Protein AF-A0A3B0MUT3-F1 (afdb_monomer_lite)

pLDDT: mean 71.43, std 19.47, range [23.27, 96.94]

Organism: NCBI:txid254356

Sequence (159 aa):
MRPVATTISLLIGLGGTPVLADARTDMAQAVSICLENVLSKEQALDDLRAAGFELRYTDEGSYNFEKGSVSGFVTPIELTQWCWVETTDLSLTEAQDIGPAQLRAVYPNSFAGPVNRDLLANGCPGLEFMVGSRIMIMEFRNVGFHFGCNADGSAGILQ

Foldseek 3Di:
DDDDDDDDDDPPPPPPPPPLDDLLVLLLQLLLLCLQCVVPLVVSVVSLVVVVWDWDDDPQQKIWTDDRQKIKIAHPDDDLAGIEIEGQPDDLVSQVVSNVVSCCVNPVPKDKDWDQLVPDPQSAIWIWIDDDHHTYIYGYYHVQRPRHDDDPPDNDDDD

Secondary structure (DSSP, 8-state):
----------------------HHHHHHHHHHHHHHTTT-HHHHHHHHHHTT-EEEE-TTS-EEEEETTEEEEE--SS-S--EEEEESSS-HHHHHHHHHHHHHHH-TT--EEEEPGGGSTT---EEEEEETTEEEEEEEEETT-TT----TT------

Structure (mmCIF, N/CA/C/O backbone):
data_AF-A0A3B0MUT3-F1
#
_entry.id   AF-A0A3B0MUT3-F1
#
loop_
_atom_site.group_PDB
_atom_site.id
_atom_site.type_symbol
_atom_site.label_atom_id
_atom_site.label_alt_id
_atom_site.label_comp_id
_atom_site.label_asym_id
_atom_site.label_entity_id
_atom_site.label_seq_id
_atom_site.pdbx_PDB_ins_code
_atom_site.Cartn_x
_atom_site.Cartn_y
_atom_site.Cartn_z
_atom_site.occupancy
_atom_site.B_iso_or_equiv
_atom_site.auth_seq_id
_atom_site.auth_comp_id
_atom_site.auth_asym_id
_atom_site.auth_atom_id
_atom_site.pdbx_PDB_model_num
ATOM 1 N N . MET A 1 1 ? -4.617 -61.857 30.856 1.00 46.56 1 MET A N 1
ATOM 2 C CA . MET A 1 1 ? -3.465 -61.258 30.151 1.00 46.56 1 MET A CA 1
ATOM 3 C C . MET A 1 1 ? -3.982 -60.690 28.836 1.00 46.56 1 MET A C 1
ATOM 5 O O . MET A 1 1 ? -4.463 -61.463 28.022 1.00 46.56 1 MET A O 1
ATOM 9 N N . ARG A 1 2 ? -4.034 -59.360 28.689 1.00 35.69 2 ARG A N 1
ATOM 10 C CA . ARG A 1 2 ? -4.506 -58.667 27.474 1.00 35.69 2 ARG A CA 1
ATOM 11 C C . ARG A 1 2 ? -3.297 -58.034 26.769 1.00 35.69 2 ARG A C 1
ATOM 13 O O . ARG A 1 2 ? -2.440 -57.516 27.483 1.00 35.69 2 ARG A O 1
ATOM 20 N N . PRO A 1 3 ? -3.206 -58.071 25.430 1.00 47.88 3 PRO A N 1
ATOM 21 C CA . PRO A 1 3 ? -2.095 -57.459 24.715 1.00 47.88 3 PRO A CA 1
ATOM 22 C C . PRO A 1 3 ? -2.229 -55.931 24.732 1.00 47.88 3 PRO A C 1
ATOM 24 O O . PRO A 1 3 ? -3.305 -55.388 24.478 1.00 47.88 3 PRO A O 1
ATOM 27 N N . VAL A 1 4 ? -1.129 -55.250 25.047 1.00 46.31 4 VAL A N 1
ATOM 28 C CA . VAL A 1 4 ? -0.975 -53.800 24.895 1.00 46.31 4 VAL A CA 1
ATOM 29 C C . VAL A 1 4 ? -0.470 -53.559 23.476 1.00 46.31 4 VAL A C 1
ATOM 31 O O . VAL A 1 4 ? 0.606 -54.029 23.118 1.00 46.31 4 VAL A O 1
ATOM 34 N N . ALA A 1 5 ? -1.264 -52.873 22.655 1.00 44.53 5 ALA A N 1
ATOM 35 C CA . ALA A 1 5 ? -0.835 -52.424 21.339 1.00 44.53 5 ALA A CA 1
ATOM 36 C C . ALA A 1 5 ? 0.058 -51.186 21.508 1.00 44.53 5 ALA A C 1
ATOM 38 O O . ALA A 1 5 ? -0.399 -50.132 21.948 1.00 44.53 5 ALA A O 1
ATOM 39 N N . THR A 1 6 ? 1.343 -51.329 21.194 1.00 53.06 6 THR A N 1
ATOM 40 C CA . THR A 1 6 ? 2.298 -50.221 21.127 1.00 53.06 6 THR A CA 1
ATOM 41 C C . THR A 1 6 ? 2.084 -49.474 19.814 1.00 53.06 6 THR A C 1
ATOM 43 O O . THR A 1 6 ? 2.505 -49.930 18.754 1.00 53.06 6 THR A O 1
ATOM 46 N N . THR A 1 7 ? 1.410 -48.329 19.875 1.00 56.19 7 THR A N 1
ATOM 47 C CA . THR A 1 7 ? 1.309 -47.402 18.743 1.00 56.19 7 THR A CA 1
ATOM 48 C C . THR A 1 7 ? 2.659 -46.717 18.544 1.00 56.19 7 THR A C 1
ATOM 50 O O . THR A 1 7 ? 3.086 -45.916 19.373 1.00 56.19 7 THR A O 1
ATOM 53 N N . ILE A 1 8 ? 3.344 -47.046 17.450 1.00 51.19 8 ILE A N 1
ATOM 54 C CA . ILE A 1 8 ? 4.533 -46.329 16.980 1.00 51.19 8 ILE A CA 1
ATOM 55 C C . ILE A 1 8 ? 4.042 -45.096 16.217 1.00 51.19 8 ILE A C 1
ATOM 57 O O . ILE A 1 8 ? 3.511 -45.216 15.114 1.00 51.19 8 ILE A O 1
ATOM 61 N N . SER A 1 9 ? 4.201 -43.912 16.807 1.00 47.06 9 SER A N 1
ATOM 62 C CA . SER A 1 9 ? 3.996 -42.647 16.099 1.00 47.06 9 SER A CA 1
ATOM 63 C C . SER A 1 9 ? 5.158 -42.419 15.136 1.00 47.06 9 SER A C 1
ATOM 65 O O . SER A 1 9 ? 6.273 -42.102 15.548 1.00 47.06 9 SER A O 1
ATOM 67 N N . LEU A 1 10 ? 4.894 -42.603 13.844 1.00 47.94 10 LEU A N 1
ATOM 68 C CA . LEU A 1 10 ? 5.806 -42.250 12.765 1.00 47.94 10 LEU A CA 1
ATOM 69 C C . LEU A 1 10 ? 5.808 -40.718 12.612 1.00 47.94 10 LEU A C 1
ATOM 71 O O . LEU A 1 10 ? 4.868 -40.138 12.073 1.00 47.94 10 LEU A O 1
ATOM 75 N N . LEU A 1 11 ? 6.853 -40.059 13.114 1.00 46.19 11 LEU A N 1
ATOM 76 C CA . LEU A 1 11 ? 7.164 -38.662 12.802 1.00 46.19 11 LEU A CA 1
ATOM 77 C C . LEU A 1 11 ? 7.593 -38.582 11.331 1.00 46.19 11 LEU A C 1
ATOM 79 O O . LEU A 1 11 ? 8.762 -38.763 10.999 1.00 46.19 11 LEU A O 1
ATOM 83 N N . ILE A 1 12 ? 6.633 -38.337 10.440 1.00 51.41 12 ILE A N 1
ATOM 84 C CA . ILE A 1 12 ? 6.928 -37.904 9.076 1.00 51.41 12 ILE A CA 1
ATOM 85 C C . ILE A 1 12 ? 7.375 -36.446 9.179 1.00 51.41 12 ILE A C 1
ATOM 87 O O . ILE A 1 12 ? 6.564 -35.541 9.364 1.00 51.41 12 ILE A O 1
ATOM 91 N N . GLY A 1 13 ? 8.688 -36.235 9.088 1.00 45.25 13 GLY A N 1
ATOM 92 C CA . GLY A 1 13 ? 9.270 -34.929 8.822 1.00 45.25 13 GLY A CA 1
ATOM 93 C C . GLY A 1 13 ? 8.831 -34.464 7.440 1.00 45.25 13 GLY A C 1
ATOM 94 O O . GLY A 1 13 ? 9.456 -34.799 6.437 1.00 45.25 13 GLY A O 1
ATOM 95 N N . LEU A 1 14 ? 7.742 -33.700 7.384 1.00 46.34 14 LEU A N 1
ATOM 96 C CA . LEU A 1 14 ? 7.471 -32.841 6.245 1.00 46.34 14 LEU A CA 1
ATOM 97 C C . LEU A 1 14 ? 8.480 -31.701 6.332 1.00 46.34 14 LEU A C 1
ATOM 99 O O . LEU A 1 14 ? 8.302 -30.751 7.094 1.00 46.34 14 LEU A O 1
ATOM 103 N N . GLY A 1 15 ? 9.569 -31.838 5.578 1.00 39.84 15 GLY A N 1
ATOM 104 C CA . GLY A 1 15 ? 10.372 -30.702 5.162 1.00 39.84 15 GLY A CA 1
ATOM 105 C C . GLY A 1 15 ? 9.450 -29.755 4.412 1.00 39.84 15 GLY A C 1
ATOM 106 O O . GLY A 1 15 ? 9.232 -29.918 3.215 1.00 39.84 15 GLY A O 1
ATOM 107 N N . GLY A 1 16 ? 8.847 -28.820 5.144 1.00 34.91 16 GLY A N 1
ATOM 108 C CA . GLY A 1 16 ? 8.171 -27.690 4.550 1.00 34.91 16 GLY A CA 1
ATOM 109 C C . GLY A 1 16 ? 9.229 -26.942 3.768 1.00 34.91 16 GLY A C 1
ATOM 110 O O . GLY A 1 16 ? 10.092 -26.293 4.357 1.00 34.91 16 GLY A O 1
ATOM 111 N N . THR A 1 17 ? 9.189 -27.051 2.441 1.00 43.34 17 THR A N 1
ATOM 112 C CA . THR A 1 17 ? 9.660 -25.949 1.609 1.00 43.34 17 THR A CA 1
ATOM 113 C C . THR A 1 17 ? 9.063 -24.695 2.233 1.00 43.34 17 THR A C 1
ATOM 115 O O . THR A 1 17 ? 7.838 -24.687 2.417 1.00 43.34 17 THR A O 1
ATOM 118 N N . PRO A 1 18 ? 9.872 -23.701 2.649 1.00 46.22 18 PRO A N 1
ATOM 119 C CA . PRO A 1 18 ? 9.309 -22.449 3.118 1.00 46.22 18 PRO A CA 1
ATOM 120 C C . PRO A 1 18 ? 8.311 -22.031 2.050 1.00 46.22 18 PRO A C 1
ATOM 122 O O . PRO A 1 18 ? 8.646 -22.032 0.863 1.00 46.22 18 PRO A O 1
ATOM 125 N N . VAL A 1 19 ? 7.057 -21.835 2.457 1.00 46.75 19 VAL A N 1
ATOM 126 C CA . VAL A 1 19 ? 6.044 -21.273 1.576 1.00 46.75 19 VAL A CA 1
ATOM 127 C C . VAL A 1 19 ? 6.628 -19.924 1.193 1.00 46.75 19 VAL A C 1
ATOM 129 O O . VAL A 1 19 ? 6.630 -19.009 2.011 1.00 46.75 19 VAL A O 1
ATOM 132 N N . LEU A 1 20 ? 7.249 -19.845 0.013 1.00 50.31 20 LEU A N 1
ATOM 133 C CA . LEU A 1 20 ? 7.547 -18.578 -0.628 1.00 50.31 20 LEU A CA 1
ATOM 134 C C . LEU A 1 20 ? 6.181 -17.926 -0.733 1.00 50.31 20 LEU A C 1
ATOM 136 O O . LEU A 1 20 ? 5.327 -18.397 -1.486 1.00 50.31 20 LEU A O 1
ATOM 140 N N . ALA A 1 21 ? 5.933 -16.980 0.168 1.00 59.62 21 ALA A N 1
ATOM 141 C CA . ALA A 1 21 ? 4.685 -16.262 0.200 1.00 59.62 21 ALA A CA 1
ATOM 142 C C . ALA A 1 21 ? 4.510 -15.634 -1.183 1.00 59.62 21 ALA A C 1
ATOM 144 O O . ALA A 1 21 ? 5.444 -15.066 -1.750 1.00 59.62 21 ALA A O 1
ATOM 145 N N . ASP A 1 22 ? 3.345 -15.864 -1.773 1.00 87.00 22 ASP A N 1
ATOM 146 C CA . ASP A 1 22 ? 3.026 -15.338 -3.087 1.00 87.00 22 ASP A CA 1
ATOM 147 C C . ASP A 1 22 ? 2.977 -13.809 -2.976 1.00 87.00 22 ASP A C 1
ATOM 149 O O . ASP A 1 22 ? 2.127 -13.272 -2.264 1.00 87.00 22 ASP A O 1
ATOM 153 N N . ALA A 1 23 ? 3.893 -13.113 -3.657 1.00 87.12 23 ALA A N 1
ATOM 154 C CA . ALA A 1 23 ? 4.008 -11.655 -3.622 1.00 87.12 23 ALA A CA 1
ATOM 155 C C . ALA A 1 23 ? 2.671 -10.965 -3.932 1.00 87.12 23 ALA A C 1
ATOM 157 O O . ALA A 1 23 ? 2.352 -9.925 -3.357 1.00 87.12 23 ALA A O 1
ATOM 158 N N . ARG A 1 24 ? 1.838 -11.581 -4.783 1.00 89.06 24 ARG A N 1
ATOM 159 C CA . ARG A 1 24 ? 0.479 -11.110 -5.066 1.00 89.06 24 ARG A CA 1
ATOM 160 C C . ARG A 1 24 ? -0.419 -11.171 -3.833 1.00 89.06 24 ARG A C 1
ATOM 162 O O . ARG A 1 24 ? -1.154 -10.221 -3.571 1.00 89.06 24 ARG A O 1
ATOM 169 N N . THR A 1 25 ? -0.364 -12.268 -3.086 1.00 93.06 25 THR A N 1
ATOM 170 C CA . THR A 1 25 ? -1.119 -12.460 -1.842 1.00 93.06 25 THR A CA 1
ATOM 171 C C . THR A 1 25 ? -0.656 -11.492 -0.754 1.00 93.06 25 THR A C 1
ATOM 173 O O . THR A 1 25 ? -1.494 -10.831 -0.140 1.00 93.06 25 THR A O 1
ATOM 176 N N . ASP A 1 26 ? 0.653 -11.345 -0.551 1.00 93.69 26 ASP A N 1
ATOM 177 C CA . ASP A 1 26 ? 1.195 -10.429 0.462 1.00 93.69 26 ASP A CA 1
ATOM 178 C C . ASP A 1 26 ? 0.897 -8.964 0.121 1.00 93.69 26 ASP A C 1
ATOM 180 O O . ASP A 1 26 ? 0.461 -8.199 0.983 1.00 93.69 26 ASP A O 1
ATOM 184 N N . MET A 1 27 ? 1.033 -8.574 -1.148 1.00 90.19 27 MET A N 1
ATOM 185 C CA . MET A 1 27 ? 0.690 -7.226 -1.596 1.00 90.19 27 MET A CA 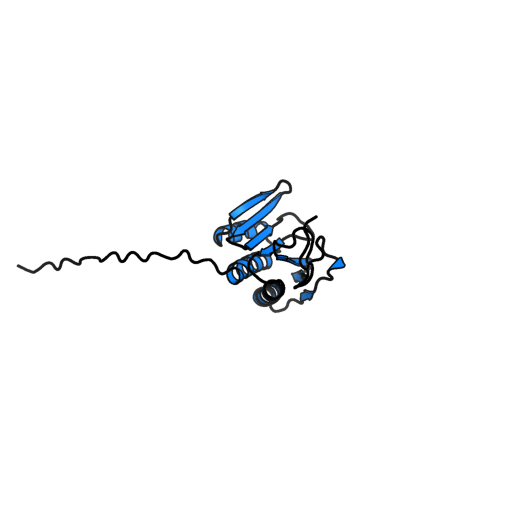1
ATOM 186 C C . MET A 1 27 ? -0.808 -6.949 -1.440 1.00 90.19 27 MET A C 1
ATOM 188 O O . MET A 1 27 ? -1.186 -5.888 -0.948 1.00 90.19 27 MET A O 1
ATOM 192 N N . ALA A 1 28 ? -1.671 -7.908 -1.791 1.00 91.25 28 ALA A N 1
ATOM 193 C CA . ALA A 1 28 ? -3.109 -7.799 -1.556 1.00 91.25 28 ALA A CA 1
ATOM 194 C C . ALA A 1 28 ? -3.443 -7.634 -0.067 1.00 91.25 28 ALA A C 1
ATOM 196 O O . ALA A 1 28 ? -4.291 -6.810 0.277 1.00 91.25 28 ALA A O 1
ATOM 197 N N . GLN A 1 29 ? -2.753 -8.365 0.810 1.00 95.00 29 GLN A N 1
ATOM 198 C CA . GLN A 1 29 ? -2.937 -8.266 2.253 1.00 95.00 29 GLN A CA 1
ATOM 199 C C . GLN A 1 29 ? -2.505 -6.895 2.794 1.00 95.00 29 GLN A C 1
ATOM 201 O O . GLN A 1 29 ? -3.274 -6.269 3.521 1.00 95.00 29 GLN A O 1
ATOM 206 N N . ALA A 1 30 ? -1.329 -6.392 2.401 1.00 93.12 30 ALA A N 1
ATOM 207 C CA . ALA A 1 30 ? -0.859 -5.059 2.789 1.00 93.12 30 ALA A CA 1
ATOM 208 C C . ALA A 1 30 ? -1.825 -3.955 2.327 1.00 93.12 30 ALA 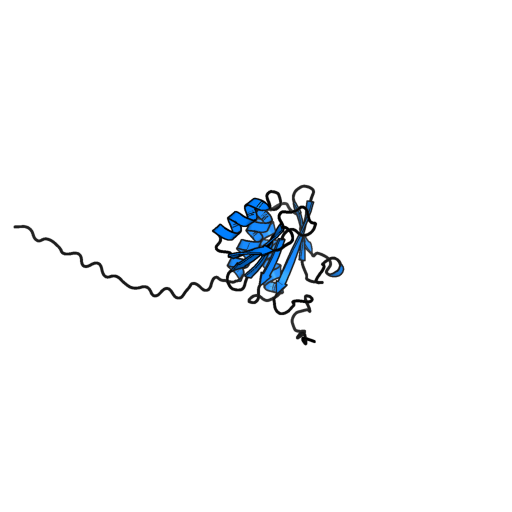A C 1
ATOM 210 O O . ALA A 1 30 ? -2.188 -3.070 3.102 1.00 93.12 30 ALA A O 1
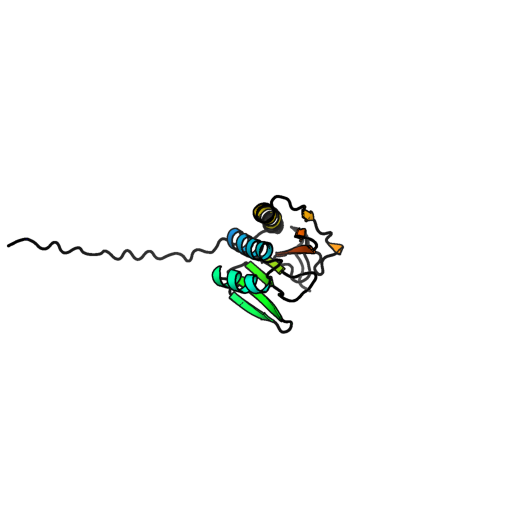ATOM 211 N N . VAL A 1 31 ? -2.300 -4.043 1.079 1.00 91.12 31 VAL A N 1
ATOM 212 C CA . VAL A 1 31 ? -3.298 -3.118 0.527 1.00 91.12 31 VAL A CA 1
ATOM 213 C C . VAL A 1 31 ? -4.598 -3.158 1.336 1.00 91.12 31 VAL A C 1
ATOM 215 O O . VAL A 1 31 ? -5.117 -2.093 1.670 1.00 91.12 31 VAL A O 1
ATOM 218 N N . SER A 1 32 ? -5.116 -4.346 1.675 1.00 92.81 32 SER A N 1
ATOM 219 C CA . SER A 1 32 ? -6.351 -4.484 2.466 1.00 92.81 32 SER A CA 1
ATOM 220 C C . SER A 1 32 ? -6.204 -3.854 3.847 1.00 92.81 32 SER A C 1
ATOM 222 O O . SER A 1 32 ? -7.037 -3.038 4.233 1.00 92.81 32 SER A O 1
ATOM 224 N N . ILE A 1 33 ? -5.098 -4.141 4.544 1.00 94.31 33 ILE A N 1
ATOM 225 C CA . ILE A 1 33 ? -4.813 -3.572 5.869 1.00 94.31 33 ILE A CA 1
ATOM 226 C C . ILE A 1 33 ? -4.775 -2.050 5.803 1.00 94.31 33 ILE A C 1
ATOM 228 O O . ILE A 1 33 ? -5.359 -1.388 6.663 1.00 94.31 33 ILE A O 1
ATOM 232 N N . CYS A 1 34 ? -4.140 -1.484 4.770 1.00 90.12 34 CYS A N 1
ATOM 233 C CA . CYS A 1 34 ? -4.184 -0.046 4.574 1.00 90.12 34 CYS A CA 1
ATOM 234 C C . CYS A 1 34 ? -5.639 0.419 4.377 1.00 90.12 34 CYS A C 1
ATOM 236 O O . CYS A 1 34 ? -6.150 1.233 5.140 1.00 90.12 34 CYS A O 1
ATOM 238 N N . LEU A 1 35 ? -6.372 -0.126 3.412 1.00 88.06 35 LEU A N 1
ATOM 239 C CA . LEU A 1 35 ? -7.749 0.299 3.142 1.00 88.06 35 LEU A CA 1
ATOM 240 C C . LEU A 1 35 ? -8.673 0.234 4.369 1.00 88.06 35 LEU A C 1
ATOM 242 O O . LEU A 1 35 ? -9.433 1.175 4.603 1.00 88.06 35 LEU A O 1
ATOM 246 N N . GLU A 1 36 ? -8.592 -0.830 5.159 1.00 91.81 36 GLU A N 1
ATOM 247 C CA . GLU A 1 36 ? -9.418 -1.055 6.351 1.00 91.81 36 GLU A CA 1
ATOM 248 C C . GLU A 1 36 ? -9.108 -0.066 7.484 1.00 91.81 36 GLU A C 1
ATOM 250 O O . GLU A 1 36 ? -10.002 0.293 8.250 1.00 91.81 36 GLU A O 1
ATOM 255 N N . ASN A 1 37 ? -7.875 0.444 7.548 1.00 90.31 37 ASN A N 1
ATOM 256 C CA . ASN A 1 37 ? -7.386 1.267 8.655 1.00 90.31 37 ASN A CA 1
ATOM 257 C C . ASN A 1 37 ? -7.183 2.751 8.311 1.00 90.31 37 ASN A C 1
ATOM 259 O O . ASN A 1 37 ? -6.537 3.482 9.062 1.00 90.31 37 ASN A O 1
ATOM 263 N N . VAL A 1 38 ? -7.777 3.248 7.220 1.00 83.19 38 VAL A N 1
ATOM 264 C CA . VAL A 1 38 ? -7.693 4.671 6.815 1.00 83.19 38 VAL A CA 1
ATOM 265 C C . VAL A 1 38 ? -8.087 5.645 7.943 1.00 83.19 38 VAL A C 1
ATOM 267 O O . VAL A 1 38 ? -7.551 6.752 8.021 1.00 83.19 38 VAL A O 1
ATOM 270 N N . LEU A 1 39 ? -9.025 5.251 8.812 1.00 82.81 39 LEU A N 1
ATOM 271 C CA . LEU A 1 39 ? -9.517 6.063 9.936 1.00 82.81 39 LEU A CA 1
ATOM 272 C C . LEU A 1 39 ? -8.873 5.706 11.288 1.00 82.81 39 LEU A C 1
ATOM 274 O O . LEU A 1 39 ? -9.151 6.370 12.284 1.00 82.81 39 LEU A O 1
ATOM 278 N N . SER A 1 40 ? -8.031 4.675 11.322 1.00 86.88 40 SER A N 1
ATOM 279 C CA . SER A 1 40 ? -7.399 4.108 12.517 1.00 86.88 40 SER A CA 1
ATOM 280 C C . SER A 1 40 ? -5.961 3.708 12.192 1.00 86.88 40 SER A C 1
ATOM 282 O O . SER A 1 40 ? -5.584 2.542 12.269 1.00 86.88 40 SER A O 1
ATOM 284 N N . LYS A 1 41 ? -5.149 4.679 11.769 1.00 82.88 41 LYS A N 1
ATOM 285 C CA . LYS A 1 41 ? -3.840 4.418 11.153 1.00 82.88 41 LYS A CA 1
ATOM 286 C C . LYS A 1 41 ? -2.867 3.694 12.089 1.00 82.88 41 LYS A C 1
ATOM 288 O O . LYS A 1 41 ? -2.026 2.936 11.620 1.00 82.88 41 LYS A O 1
ATOM 293 N N . GLU A 1 42 ? -2.992 3.880 13.400 1.00 89.12 42 GLU A N 1
ATOM 294 C CA . GLU A 1 42 ? -2.215 3.147 14.402 1.00 89.12 42 GLU A CA 1
ATOM 295 C C . GLU A 1 42 ? -2.534 1.644 14.394 1.00 89.12 42 GLU A C 1
ATOM 297 O O . GLU A 1 42 ? -1.620 0.831 14.512 1.00 89.12 42 GLU A O 1
ATOM 302 N N . GLN A 1 43 ? -3.802 1.269 14.178 1.00 93.88 43 GLN A N 1
ATOM 303 C CA . GLN A 1 43 ? -4.238 -0.130 14.099 1.00 93.88 43 GLN A CA 1
ATOM 304 C C . GLN A 1 43 ? -3.631 -0.848 12.884 1.00 93.88 43 GLN A C 1
ATOM 306 O O . GLN A 1 43 ? -3.327 -2.037 12.962 1.00 93.88 43 GLN A O 1
ATOM 311 N N . ALA A 1 44 ? -3.333 -0.116 11.802 1.00 92.75 44 ALA A N 1
ATOM 312 C CA . ALA A 1 44 ? -2.648 -0.680 10.639 1.00 92.75 44 ALA A CA 1
ATOM 313 C C . ALA A 1 44 ? -1.284 -1.296 11.004 1.00 92.75 44 ALA A C 1
ATOM 315 O O . ALA A 1 44 ? -0.886 -2.298 10.413 1.00 92.75 44 ALA A O 1
ATOM 316 N N . LEU A 1 45 ? -0.563 -0.728 11.981 1.00 94.00 45 LEU A N 1
ATOM 317 C CA . LEU A 1 45 ? 0.736 -1.253 12.416 1.00 94.00 45 LEU A CA 1
ATOM 318 C C . LEU A 1 45 ? 0.589 -2.610 13.114 1.00 94.00 45 LEU A C 1
ATOM 320 O O . LEU A 1 45 ? 1.401 -3.512 12.906 1.00 94.00 45 LEU A O 1
ATOM 324 N N . ASP A 1 46 ? -0.446 -2.773 13.933 1.00 95.50 46 ASP A N 1
ATOM 325 C CA . ASP A 1 46 ? -0.704 -4.036 14.623 1.00 95.50 46 ASP A CA 1
ATOM 326 C C . ASP A 1 46 ? -1.160 -5.119 13.641 1.00 95.50 46 ASP A C 1
ATOM 328 O O . ASP A 1 46 ? -0.662 -6.247 13.696 1.00 95.50 46 ASP A O 1
ATOM 332 N N . ASP A 1 47 ? -2.011 -4.757 12.682 1.00 96.94 47 ASP A N 1
ATOM 333 C CA . ASP A 1 47 ? -2.513 -5.670 11.655 1.00 96.94 47 ASP A CA 1
ATOM 334 C C . ASP A 1 47 ? -1.400 -6.113 10.689 1.00 96.94 47 ASP A C 1
ATOM 336 O O . ASP A 1 47 ? -1.295 -7.299 10.367 1.00 96.94 47 ASP A O 1
ATOM 340 N N . LEU A 1 48 ? -0.503 -5.200 10.284 1.00 96.19 48 LEU A N 1
ATOM 341 C CA . LEU A 1 48 ? 0.688 -5.532 9.486 1.00 96.19 48 LEU A CA 1
ATOM 342 C C . LEU A 1 48 ? 1.594 -6.517 10.231 1.00 96.19 48 LEU A C 1
ATOM 344 O O . LEU A 1 48 ? 2.015 -7.531 9.669 1.00 96.19 48 LEU A O 1
ATOM 348 N N . ARG A 1 49 ? 1.855 -6.267 11.519 1.00 96.31 49 ARG A N 1
ATOM 349 C CA . ARG A 1 49 ? 2.672 -7.167 12.341 1.00 96.31 49 ARG A CA 1
ATOM 350 C C . ARG A 1 49 ? 2.011 -8.543 12.486 1.00 96.31 49 ARG A C 1
ATOM 352 O O . ARG A 1 49 ? 2.694 -9.560 12.380 1.00 96.31 49 ARG A O 1
ATOM 359 N N . ALA A 1 50 ? 0.692 -8.593 12.679 1.00 96.88 50 ALA A N 1
ATOM 360 C CA . ALA A 1 50 ? -0.074 -9.839 12.752 1.00 96.88 50 ALA A CA 1
ATOM 361 C C . ALA A 1 50 ? -0.078 -10.617 11.421 1.00 96.88 50 ALA A C 1
ATOM 363 O O . ALA A 1 50 ? -0.070 -11.848 11.425 1.00 96.88 50 ALA A O 1
ATOM 364 N N . ALA A 1 51 ? -0.028 -9.911 10.289 1.00 95.94 51 ALA A N 1
ATOM 365 C CA . ALA A 1 51 ? 0.106 -10.479 8.947 1.00 95.94 51 ALA A CA 1
ATOM 366 C C . ALA A 1 51 ? 1.534 -10.957 8.604 1.00 95.94 51 ALA A C 1
ATOM 368 O O . ALA A 1 51 ? 1.757 -11.520 7.526 1.00 95.94 51 ALA A O 1
ATOM 369 N N . GLY A 1 52 ? 2.492 -10.774 9.517 1.00 96.50 52 GLY A N 1
ATOM 370 C CA . GLY A 1 52 ? 3.874 -11.221 9.367 1.00 96.50 52 GLY A CA 1
ATOM 371 C C . GLY A 1 52 ? 4.787 -10.228 8.651 1.00 96.50 52 GLY A C 1
ATOM 372 O O . GLY A 1 52 ? 5.847 -10.639 8.188 1.00 96.50 52 GLY A O 1
ATOM 373 N N . PHE A 1 53 ? 4.393 -8.956 8.546 1.00 96.31 53 PHE A N 1
ATOM 374 C CA . PHE A 1 53 ? 5.289 -7.902 8.081 1.00 96.31 53 PHE A CA 1
ATOM 375 C C . PHE A 1 53 ? 6.231 -7.464 9.203 1.00 96.31 53 PHE A C 1
ATOM 377 O O . PHE A 1 53 ? 5.820 -7.242 10.348 1.00 96.31 53 PHE A O 1
ATOM 384 N N . GLU A 1 54 ? 7.505 -7.304 8.865 1.00 96.88 54 GLU A N 1
ATOM 385 C CA . GLU A 1 54 ? 8.471 -6.636 9.727 1.00 96.88 54 GLU A CA 1
ATOM 386 C C . GLU A 1 54 ? 8.253 -5.126 9.649 1.00 96.88 54 GLU A C 1
ATOM 388 O O . GLU A 1 54 ? 8.009 -4.588 8.575 1.00 96.88 54 GLU A O 1
ATOM 393 N N . LEU A 1 55 ? 8.333 -4.434 10.789 1.00 95.44 55 LEU A N 1
ATOM 394 C CA . LEU A 1 55 ? 8.119 -2.989 10.886 1.00 95.44 55 LEU A CA 1
ATOM 395 C C . LEU A 1 55 ? 9.381 -2.289 11.377 1.00 95.44 55 LEU A C 1
ATOM 397 O O . LEU A 1 55 ? 9.941 -2.661 12.412 1.00 95.44 55 LEU A O 1
ATOM 401 N N . ARG A 1 56 ? 9.780 -1.224 10.681 1.00 94.44 56 ARG A N 1
ATOM 402 C CA . ARG A 1 56 ? 10.950 -0.400 11.003 1.00 94.44 56 ARG A CA 1
ATOM 403 C C . ARG A 1 56 ? 10.533 1.061 11.128 1.00 94.44 56 ARG A C 1
ATOM 405 O O . ARG A 1 56 ? 10.045 1.652 10.171 1.00 94.44 56 ARG A O 1
ATOM 412 N N . TYR A 1 57 ? 10.726 1.631 12.313 1.00 90.38 57 TYR A N 1
ATOM 413 C CA . TYR A 1 57 ? 10.451 3.043 12.577 1.00 90.38 57 TYR A CA 1
ATOM 414 C C . TYR A 1 57 ? 11.392 3.955 11.777 1.00 90.38 57 TYR A C 1
ATOM 416 O O . TYR A 1 57 ? 12.589 3.669 11.684 1.00 90.38 57 TYR A O 1
ATOM 424 N N . THR A 1 58 ? 10.862 5.059 11.258 1.00 85.88 58 THR A N 1
ATOM 425 C CA . THR A 1 58 ? 11.619 6.150 10.631 1.00 85.88 58 THR A CA 1
ATOM 426 C C . THR A 1 58 ? 11.482 7.429 11.464 1.00 85.88 58 THR A C 1
ATOM 428 O O . THR A 1 58 ? 10.572 7.577 12.278 1.00 85.88 58 THR A O 1
ATOM 431 N N . ASP A 1 59 ? 12.396 8.374 11.281 1.00 74.19 59 ASP A N 1
ATOM 432 C CA . ASP A 1 59 ? 12.561 9.596 12.077 1.00 74.19 59 ASP A CA 1
ATOM 433 C C . ASP A 1 59 ? 11.385 10.595 12.034 1.00 74.19 59 ASP A C 1
ATOM 435 O O . ASP A 1 59 ? 11.365 11.546 12.815 1.00 74.19 59 ASP A O 1
ATOM 439 N N . GLU A 1 60 ? 10.350 10.334 11.234 1.00 77.50 60 GLU A N 1
ATOM 440 C CA . GLU A 1 60 ? 9.197 11.226 11.038 1.00 77.50 60 GLU A CA 1
ATOM 441 C C . GLU A 1 60 ? 7.865 10.630 11.517 1.00 77.50 60 GLU A C 1
ATOM 443 O O . GLU A 1 60 ? 6.788 11.012 11.057 1.00 77.50 60 GLU A O 1
ATOM 448 N N . GLY A 1 61 ? 7.912 9.665 12.439 1.00 81.50 61 GLY A N 1
ATOM 449 C CA . GLY A 1 61 ? 6.695 9.028 12.943 1.00 81.50 61 GLY A CA 1
ATOM 450 C C . GLY A 1 61 ? 6.022 8.126 11.910 1.00 81.50 61 GLY A C 1
ATOM 451 O O . GLY A 1 61 ? 4.836 7.840 12.0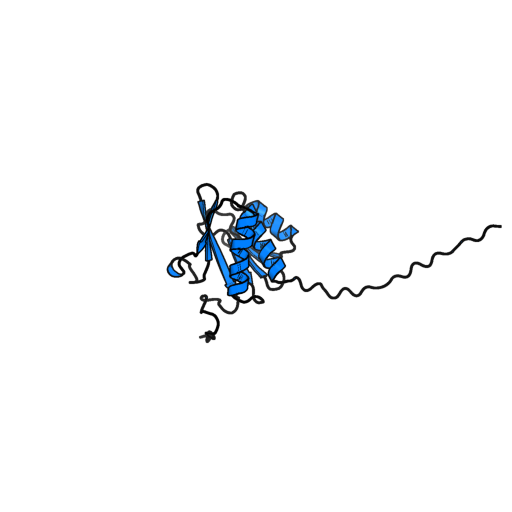48 1.00 81.50 61 GLY A O 1
ATOM 452 N N . SER A 1 62 ? 6.762 7.687 10.888 1.00 86.88 62 SER A N 1
ATOM 453 C CA . SER A 1 62 ? 6.315 6.688 9.922 1.00 86.88 62 SER A CA 1
ATOM 454 C C . SER A 1 62 ? 7.041 5.361 10.129 1.00 86.88 62 SER A C 1
ATOM 456 O O . SER A 1 62 ? 8.011 5.250 10.883 1.00 86.88 62 SER A O 1
ATOM 458 N N . TYR A 1 63 ? 6.508 4.318 9.511 1.00 92.38 63 TYR A N 1
ATOM 459 C CA . TYR A 1 63 ? 7.024 2.965 9.608 1.00 92.38 63 TYR A CA 1
ATOM 460 C C . TYR A 1 63 ? 7.160 2.401 8.209 1.00 92.38 63 TYR A C 1
ATOM 462 O O . TYR A 1 63 ? 6.181 2.360 7.468 1.00 92.38 63 TYR A O 1
ATOM 470 N N . ASN A 1 64 ? 8.353 1.927 7.873 1.00 92.25 64 ASN A N 1
ATOM 471 C CA . ASN A 1 64 ? 8.518 1.047 6.728 1.00 92.25 64 ASN A CA 1
ATOM 472 C C . ASN A 1 64 ? 8.077 -0.358 7.136 1.00 92.25 64 ASN A C 1
ATOM 474 O O . ASN A 1 64 ? 8.383 -0.796 8.251 1.00 92.25 64 ASN A O 1
ATOM 478 N N . PHE A 1 65 ? 7.383 -1.056 6.244 1.00 94.69 65 PHE A N 1
ATOM 479 C CA . PHE A 1 65 ? 7.048 -2.462 6.418 1.00 94.69 65 PHE A CA 1
ATOM 480 C C . PHE A 1 65 ? 7.637 -3.308 5.293 1.00 94.69 65 PHE A C 1
ATOM 482 O O . PHE A 1 65 ? 7.789 -2.825 4.172 1.00 94.69 65 PHE A O 1
ATOM 489 N N . GLU A 1 66 ? 7.950 -4.568 5.583 1.00 94.44 66 GLU A N 1
ATOM 490 C CA . GLU A 1 66 ? 8.461 -5.522 4.594 1.00 94.44 66 GLU A CA 1
ATOM 491 C C . GLU A 1 66 ? 8.026 -6.960 4.902 1.00 94.44 66 GLU A C 1
ATOM 493 O O . GLU A 1 66 ? 7.915 -7.358 6.063 1.00 94.44 66 GLU A O 1
ATOM 498 N N . LYS A 1 67 ? 7.769 -7.745 3.854 1.00 94.25 67 LYS A N 1
ATOM 499 C CA . LYS A 1 67 ? 7.522 -9.190 3.913 1.00 94.25 67 LYS A CA 1
ATOM 500 C C . LYS A 1 67 ? 7.868 -9.805 2.561 1.00 94.25 67 LYS A C 1
ATOM 502 O O . LYS A 1 67 ? 7.202 -9.548 1.560 1.00 94.25 67 LYS A O 1
ATOM 507 N N . GLY A 1 68 ? 8.934 -10.604 2.522 1.00 90.38 68 GLY A N 1
ATOM 508 C CA . GLY A 1 68 ? 9.439 -11.158 1.266 1.00 90.38 68 GLY A CA 1
ATOM 509 C C . GLY A 1 68 ? 9.835 -10.051 0.285 1.00 90.38 68 GLY A C 1
ATOM 510 O O . GLY A 1 68 ? 10.695 -9.232 0.594 1.00 90.38 68 GLY A O 1
ATOM 511 N N . SER A 1 69 ? 9.204 -10.035 -0.886 1.00 87.50 69 SER A N 1
ATOM 512 C CA . SER A 1 69 ? 9.405 -9.031 -1.938 1.00 87.50 69 SER A CA 1
ATOM 513 C C . SER A 1 69 ? 8.444 -7.847 -1.870 1.00 87.50 69 SER A C 1
ATOM 515 O O . SER A 1 69 ? 8.484 -7.002 -2.762 1.00 87.50 69 SER A O 1
ATOM 517 N N . VAL A 1 70 ? 7.556 -7.792 -0.873 1.00 88.94 70 VAL A N 1
ATOM 518 C CA . VAL A 1 70 ? 6.589 -6.705 -0.686 1.00 88.94 70 VAL A CA 1
ATOM 519 C C . VAL A 1 70 ? 7.094 -5.759 0.393 1.00 88.94 70 VAL A C 1
ATOM 521 O O . VAL A 1 70 ? 7.435 -6.192 1.495 1.00 88.94 70 VAL A O 1
ATOM 524 N N . SER A 1 71 ? 7.091 -4.466 0.096 1.00 89.88 71 SER A N 1
ATOM 525 C CA . SER A 1 71 ? 7.479 -3.406 1.026 1.00 89.88 71 SER A CA 1
ATOM 526 C C . SER A 1 71 ? 6.535 -2.218 0.925 1.00 89.88 71 SER A C 1
ATOM 528 O O . SER A 1 71 ? 5.704 -2.117 0.021 1.00 89.88 71 SER A O 1
ATOM 530 N N . GLY A 1 72 ? 6.630 -1.312 1.885 1.00 88.50 72 GLY A N 1
ATOM 531 C CA . GLY A 1 72 ? 5.843 -0.096 1.872 1.00 88.50 72 GLY A CA 1
ATOM 532 C C . GLY A 1 72 ? 6.132 0.793 3.055 1.00 88.50 72 GLY A C 1
ATOM 533 O O . GLY A 1 72 ? 7.050 0.545 3.840 1.00 88.50 72 GLY A O 1
ATOM 534 N N . PHE A 1 73 ? 5.306 1.819 3.192 1.00 87.81 73 PHE A N 1
ATOM 535 C CA . PHE A 1 73 ? 5.298 2.653 4.383 1.00 87.81 73 PHE A CA 1
ATOM 536 C C . PHE A 1 73 ? 3.876 2.847 4.896 1.00 87.81 73 PHE A C 1
ATOM 538 O O . PHE A 1 73 ? 2.912 2.794 4.130 1.00 87.81 73 PHE A O 1
ATOM 545 N N . VAL A 1 74 ? 3.766 3.133 6.187 1.00 88.06 74 VAL A N 1
ATOM 546 C CA . VAL A 1 74 ? 2.569 3.681 6.818 1.00 88.06 74 VAL A CA 1
ATOM 547 C C . VAL A 1 74 ? 2.983 4.892 7.637 1.00 88.06 74 VAL A C 1
ATOM 549 O O . VAL A 1 74 ? 3.947 4.839 8.401 1.00 88.06 74 VAL A O 1
ATOM 552 N N . THR A 1 75 ? 2.246 5.987 7.505 1.00 87.12 75 THR A N 1
ATOM 553 C CA . THR A 1 75 ? 2.412 7.175 8.332 1.00 87.12 75 THR A CA 1
ATOM 554 C C . THR A 1 75 ? 1.123 7.452 9.114 1.00 87.12 75 THR A C 1
ATOM 556 O O . THR A 1 75 ? 0.119 7.881 8.538 1.00 87.12 75 THR A O 1
ATOM 559 N N . PRO A 1 76 ? 1.100 7.148 10.428 1.00 74.94 76 PRO A N 1
ATOM 560 C CA . PRO A 1 76 ? -0.060 7.392 11.282 1.00 74.94 76 PRO A CA 1
ATOM 561 C C . PRO A 1 76 ? -0.371 8.877 11.499 1.00 74.94 76 PRO A C 1
ATOM 563 O O . PRO A 1 76 ? -1.488 9.219 11.881 1.00 74.94 76 PRO A O 1
ATOM 566 N N . ILE A 1 77 ? 0.556 9.784 11.181 1.00 73.94 77 ILE A N 1
ATOM 567 C CA . ILE A 1 77 ? 0.282 11.224 11.199 1.00 73.94 77 ILE A CA 1
ATOM 568 C C . ILE A 1 77 ? -0.665 11.643 10.055 1.00 73.94 77 ILE A C 1
ATOM 570 O O . ILE A 1 77 ? -0.846 10.958 9.043 1.00 73.94 77 ILE A O 1
ATOM 574 N N . GLU A 1 78 ? -1.340 12.782 10.223 1.00 67.25 78 GLU A N 1
ATOM 575 C CA . GLU A 1 78 ? -2.280 13.311 9.228 1.00 67.25 78 GLU A CA 1
ATOM 576 C C . GLU A 1 78 ? -1.545 13.935 8.036 1.00 67.25 78 GLU A C 1
ATOM 578 O O . GLU A 1 78 ? -1.341 15.145 7.970 1.00 67.25 78 GLU A O 1
ATOM 583 N N . LEU A 1 79 ? -1.151 13.084 7.086 1.00 65.12 79 LEU A N 1
ATOM 584 C CA . LEU A 1 79 ? -0.596 13.461 5.788 1.00 65.12 79 LEU A CA 1
ATOM 585 C C . LEU A 1 79 ? -1.526 13.049 4.641 1.00 65.12 79 LEU A C 1
ATOM 587 O O . LEU A 1 79 ? -2.338 12.131 4.772 1.00 65.12 79 LEU A O 1
ATOM 591 N N . THR A 1 80 ? -1.369 13.718 3.495 1.00 62.50 80 THR A N 1
ATOM 592 C CA . THR A 1 80 ? -2.090 13.422 2.243 1.00 62.50 80 THR A CA 1
ATOM 593 C C . THR A 1 80 ? -1.798 12.009 1.729 1.00 62.50 80 THR A C 1
ATOM 595 O O . THR A 1 80 ? -2.668 11.359 1.155 1.00 62.50 80 THR A O 1
ATOM 598 N N . GLN A 1 81 ? -0.580 11.518 1.962 1.00 67.44 81 GLN A N 1
ATOM 599 C CA . GLN A 1 81 ? -0.175 10.142 1.694 1.00 67.44 81 GLN A CA 1
ATOM 600 C C . GLN A 1 81 ? 0.080 9.460 3.028 1.00 67.44 81 GLN A C 1
ATOM 602 O O . GLN A 1 81 ? 0.983 9.863 3.754 1.00 67.44 81 GLN A O 1
ATOM 607 N N . TR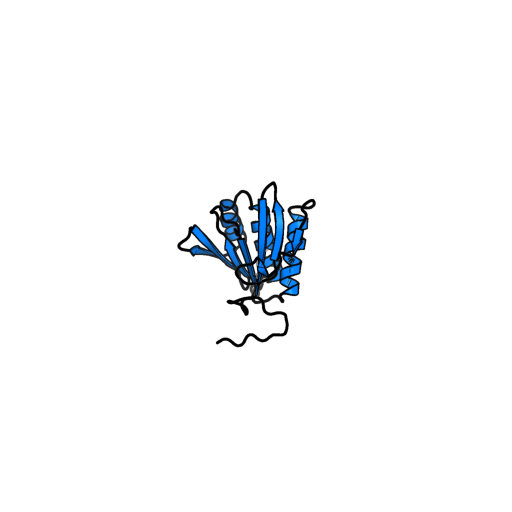P A 1 82 ? -0.729 8.456 3.355 1.00 79.38 82 TRP A N 1
ATOM 608 C CA . TRP A 1 82 ? -0.634 7.762 4.638 1.00 79.38 82 TRP A CA 1
ATOM 609 C C . TRP A 1 82 ? -0.148 6.306 4.515 1.00 79.38 82 TRP A C 1
ATOM 611 O O . TRP A 1 82 ? 0.319 5.748 5.500 1.00 79.38 82 TRP A O 1
ATOM 621 N N . CYS A 1 83 ? -0.252 5.700 3.325 1.00 83.44 83 CYS A N 1
ATOM 622 C CA . CYS A 1 83 ? 0.256 4.364 3.010 1.00 83.44 83 CYS A CA 1
ATOM 623 C C . CYS A 1 83 ? 0.623 4.260 1.515 1.00 83.44 83 CYS A C 1
ATOM 625 O O . CYS A 1 83 ? -0.098 4.785 0.663 1.00 83.44 83 CYS A O 1
ATOM 627 N N . TRP A 1 84 ? 1.728 3.580 1.193 1.00 84.19 84 TRP A N 1
ATOM 628 C CA . TRP A 1 84 ? 2.081 3.120 -0.160 1.00 84.19 84 TRP A CA 1
ATOM 629 C C . TRP A 1 84 ? 2.605 1.685 -0.075 1.00 84.19 84 TRP A C 1
ATOM 631 O O . TRP A 1 84 ? 3.162 1.294 0.952 1.00 84.19 84 TRP A O 1
ATOM 641 N N . VAL A 1 85 ? 2.398 0.907 -1.141 1.00 86.19 85 VAL A N 1
ATOM 642 C CA . VAL A 1 85 ? 2.777 -0.514 -1.217 1.00 86.19 85 VAL A CA 1
ATOM 643 C C . VAL A 1 85 ? 3.526 -0.762 -2.528 1.00 86.19 85 VAL A C 1
ATOM 645 O O . VAL A 1 85 ? 3.111 -0.293 -3.589 1.00 86.19 85 VAL A O 1
ATOM 648 N N . GLU A 1 86 ? 4.619 -1.513 -2.481 1.00 83.44 86 GLU A N 1
ATOM 649 C CA . GLU A 1 86 ? 5.408 -1.904 -3.650 1.00 83.44 86 GLU A CA 1
ATOM 650 C C . GLU A 1 86 ? 5.815 -3.373 -3.608 1.00 83.44 86 GLU A C 1
ATOM 652 O O . GLU A 1 86 ? 5.690 -4.047 -2.584 1.00 83.44 86 GLU A O 1
ATOM 657 N N . THR A 1 87 ? 6.320 -3.865 -4.739 1.00 83.50 87 THR A N 1
ATOM 658 C CA . THR A 1 87 ? 6.883 -5.212 -4.828 1.00 83.50 87 THR A CA 1
ATOM 659 C C . THR A 1 87 ? 7.999 -5.328 -5.865 1.00 83.50 87 THR A C 1
ATOM 661 O O . THR A 1 87 ? 7.955 -4.665 -6.899 1.00 83.50 87 THR A O 1
ATOM 664 N N . THR A 1 88 ? 9.001 -6.183 -5.633 1.00 80.94 88 THR A N 1
ATOM 665 C CA . THR A 1 88 ? 10.008 -6.533 -6.660 1.00 80.94 88 THR A CA 1
ATOM 666 C C . THR A 1 88 ? 9.537 -7.584 -7.656 1.00 80.94 88 THR A C 1
ATOM 668 O O . THR A 1 88 ? 10.106 -7.679 -8.742 1.00 80.94 88 THR A O 1
ATOM 671 N N . ASP A 1 89 ? 8.529 -8.378 -7.295 1.00 84.12 89 ASP A N 1
ATOM 672 C CA . ASP A 1 89 ? 8.271 -9.664 -7.955 1.00 84.12 89 ASP A CA 1
ATOM 673 C C . ASP A 1 89 ? 7.072 -9.637 -8.908 1.00 84.12 89 ASP A C 1
ATOM 675 O O . ASP A 1 89 ? 6.910 -10.560 -9.705 1.00 84.12 89 ASP A O 1
ATOM 679 N N . LEU A 1 90 ? 6.243 -8.589 -8.854 1.00 77.81 90 LEU A N 1
ATOM 680 C CA . LEU A 1 90 ? 5.112 -8.401 -9.766 1.00 77.81 90 LEU A CA 1
ATOM 681 C C . LEU A 1 90 ? 5.421 -7.344 -10.826 1.00 77.81 90 LEU A C 1
ATOM 683 O O . LEU A 1 90 ? 6.083 -6.336 -10.555 1.00 77.81 90 LEU A O 1
ATOM 687 N N . SER A 1 91 ? 4.872 -7.534 -12.025 1.00 77.56 91 SER A N 1
ATOM 688 C CA . SER A 1 91 ? 4.831 -6.468 -13.030 1.00 77.56 91 SER A CA 1
ATOM 689 C C . SER A 1 91 ? 3.991 -5.281 -12.545 1.00 77.56 91 SER A C 1
ATOM 691 O O . SER A 1 91 ? 3.125 -5.414 -11.675 1.00 77.56 91 SER A O 1
ATOM 693 N N . LEU A 1 92 ? 4.199 -4.106 -13.146 1.00 71.81 92 LEU A N 1
ATOM 694 C CA . LEU A 1 92 ? 3.416 -2.915 -12.813 1.00 71.81 92 LEU A CA 1
ATOM 695 C C . LEU A 1 92 ? 1.914 -3.138 -13.058 1.00 71.81 92 LEU A C 1
ATOM 697 O O . LEU A 1 92 ? 1.092 -2.718 -12.246 1.00 71.81 92 LEU A O 1
ATOM 701 N N . THR A 1 93 ? 1.565 -3.836 -14.141 1.00 75.31 93 THR A N 1
ATOM 702 C CA . THR A 1 93 ? 0.174 -4.188 -14.462 1.00 75.31 93 THR A CA 1
ATOM 703 C C . THR A 1 93 ? -0.450 -5.054 -13.360 1.00 75.31 93 THR A C 1
ATOM 705 O O . THR A 1 93 ? -1.544 -4.762 -12.885 1.00 75.31 93 THR A O 1
ATOM 708 N N . GLU A 1 94 ? 0.258 -6.082 -12.883 1.00 81.19 94 GLU A N 1
ATOM 709 C CA . GLU A 1 94 ? -0.242 -6.950 -11.809 1.00 81.19 94 GLU A CA 1
ATOM 710 C C . GLU A 1 94 ? -0.411 -6.209 -10.480 1.00 81.19 94 GLU A C 1
ATOM 712 O O . GLU A 1 94 ? -1.423 -6.395 -9.805 1.00 81.19 94 GLU A O 1
ATOM 717 N N . ALA A 1 95 ? 0.549 -5.354 -10.118 1.00 76.19 95 ALA A N 1
ATOM 718 C CA . ALA A 1 95 ? 0.474 -4.519 -8.923 1.00 76.19 95 ALA A CA 1
ATOM 719 C C . ALA A 1 95 ? -0.729 -3.556 -8.969 1.00 76.19 95 ALA A C 1
ATOM 721 O O . ALA A 1 95 ? -1.437 -3.388 -7.974 1.00 76.19 95 ALA A O 1
ATOM 722 N N . GLN A 1 96 ? -1.001 -2.966 -10.137 1.00 75.56 96 GLN A N 1
ATOM 723 C CA . GLN A 1 96 ? -2.126 -2.050 -10.347 1.00 75.56 96 GLN A CA 1
ATOM 724 C C . GLN A 1 96 ? -3.490 -2.727 -10.265 1.00 75.56 96 GLN A C 1
ATOM 726 O O . GLN A 1 96 ? -4.443 -2.084 -9.833 1.00 75.56 96 GLN A O 1
ATOM 731 N N . ASP A 1 97 ? -3.603 -4.000 -10.643 1.00 81.94 97 ASP A N 1
ATOM 732 C CA . ASP A 1 97 ? -4.870 -4.735 -10.567 1.00 81.94 97 ASP A CA 1
ATOM 733 C C . ASP A 1 97 ? -5.283 -5.053 -9.119 1.00 81.94 97 ASP A C 1
ATOM 735 O O . ASP A 1 97 ? -6.475 -5.201 -8.825 1.00 81.94 97 ASP A O 1
ATOM 739 N N . ILE A 1 98 ? -4.318 -5.140 -8.196 1.00 84.62 98 ILE A N 1
ATOM 740 C CA . ILE A 1 98 ? -4.571 -5.484 -6.789 1.00 84.62 98 ILE A CA 1
ATOM 7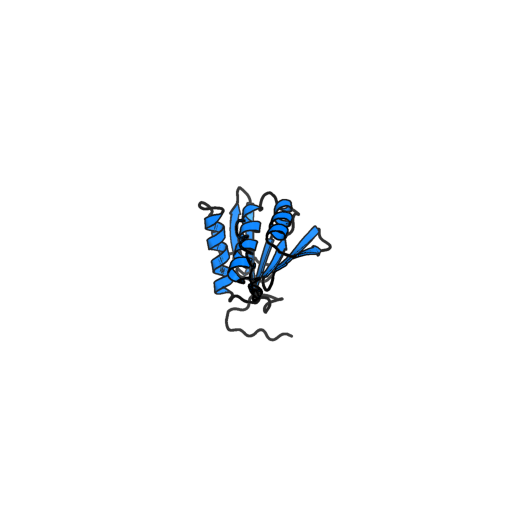41 C C . ILE A 1 98 ? -5.360 -4.374 -6.090 1.00 84.62 98 ILE A C 1
ATOM 743 O O . ILE A 1 98 ? -6.364 -4.658 -5.435 1.00 84.62 98 ILE A O 1
ATOM 747 N N . GLY A 1 99 ? -4.953 -3.115 -6.259 1.00 82.25 99 GLY A N 1
ATOM 748 C CA . GLY A 1 99 ? -5.580 -1.960 -5.611 1.00 82.25 99 GLY A CA 1
ATOM 749 C C . GLY A 1 99 ? -7.096 -1.876 -5.807 1.00 82.25 99 GLY A C 1
ATOM 750 O O . GLY A 1 99 ? -7.845 -1.953 -4.833 1.00 82.25 99 GLY A O 1
ATOM 751 N N . PRO A 1 100 ? -7.586 -1.759 -7.054 1.00 81.94 100 PRO A N 1
ATOM 752 C CA . PRO A 1 100 ? -9.012 -1.694 -7.357 1.00 81.94 100 PRO A CA 1
ATOM 753 C C . PRO A 1 100 ? -9.792 -2.939 -6.932 1.00 81.94 100 PRO A C 1
ATOM 755 O O . PRO A 1 100 ? -10.993 -2.830 -6.670 1.00 81.94 100 PRO A O 1
ATOM 758 N N . ALA A 1 101 ? -9.156 -4.116 -6.908 1.00 85.25 101 ALA A N 1
ATOM 759 C CA . ALA A 1 101 ? -9.787 -5.341 -6.429 1.00 85.25 101 ALA A CA 1
ATOM 760 C C . ALA A 1 101 ? -10.020 -5.283 -4.912 1.00 85.25 101 ALA A C 1
ATOM 762 O O . ALA A 1 101 ? -11.146 -5.509 -4.467 1.00 85.25 101 ALA A O 1
ATOM 763 N N . GLN A 1 102 ? -9.002 -4.903 -4.133 1.00 88.50 102 GLN A N 1
ATOM 764 C CA . GLN A 1 102 ? -9.126 -4.762 -2.678 1.00 88.50 102 GLN A CA 1
ATOM 765 C C . GLN A 1 102 ? -10.036 -3.596 -2.288 1.00 88.50 102 GLN A C 1
ATOM 767 O O . GLN A 1 102 ? -10.873 -3.733 -1.401 1.00 88.50 102 GLN A O 1
ATOM 772 N N . LEU A 1 103 ? -9.968 -2.472 -3.006 1.00 84.88 103 LEU A N 1
ATOM 773 C CA . LEU A 1 103 ? -10.857 -1.339 -2.759 1.00 84.88 103 LEU A CA 1
ATOM 774 C C . LEU A 1 103 ? -12.328 -1.729 -2.916 1.00 84.88 103 LEU A C 1
ATOM 776 O O . LEU A 1 103 ? -13.139 -1.373 -2.070 1.00 84.88 103 LEU A O 1
ATOM 780 N N . ARG A 1 104 ? -12.675 -2.490 -3.960 1.00 85.12 104 ARG A N 1
ATOM 781 C CA . ARG A 1 104 ? -14.045 -2.993 -4.147 1.00 85.12 104 ARG A CA 1
ATOM 782 C C . ARG A 1 104 ? -14.467 -3.981 -3.060 1.00 85.12 104 ARG A C 1
ATOM 784 O O . ARG A 1 104 ? -15.657 -4.063 -2.772 1.00 85.12 104 ARG A O 1
ATOM 791 N N . ALA A 1 105 ? -13.525 -4.719 -2.474 1.00 86.25 105 ALA A N 1
ATOM 792 C CA . ALA A 1 105 ? -13.804 -5.640 -1.378 1.00 86.25 105 ALA A CA 1
ATOM 793 C C . ALA A 1 105 ? -14.097 -4.895 -0.063 1.00 86.25 105 ALA A C 1
ATOM 795 O O . ALA A 1 105 ? -15.084 -5.207 0.601 1.00 86.25 105 ALA A O 1
ATOM 796 N N . VAL A 1 106 ? -13.286 -3.889 0.280 1.00 86.00 106 VAL A N 1
ATOM 797 C CA . VAL A 1 106 ? -13.414 -3.124 1.537 1.00 86.00 106 VAL A CA 1
ATOM 798 C C . VAL A 1 106 ? -14.500 -2.043 1.439 1.00 86.00 106 VAL A C 1
ATOM 800 O O . VAL A 1 106 ? -15.278 -1.837 2.369 1.00 86.00 106 VAL A O 1
ATOM 803 N N . TYR A 1 107 ? -14.601 -1.375 0.289 1.00 84.75 107 TYR A N 1
ATOM 804 C CA . TYR A 1 107 ? -15.520 -0.267 0.033 1.00 84.75 107 TYR A CA 1
ATOM 805 C C . TYR A 1 107 ? -16.322 -0.492 -1.261 1.00 84.75 107 TYR A C 1
ATOM 807 O O . TYR A 1 107 ? -16.083 0.168 -2.277 1.00 84.75 107 TYR A O 1
ATOM 815 N N . PRO A 1 108 ? -17.331 -1.382 -1.251 1.00 81.38 108 PRO A N 1
ATOM 816 C CA . PRO A 1 108 ? -18.050 -1.793 -2.463 1.00 81.38 108 PRO A CA 1
ATOM 817 C C . PRO A 1 108 ? -18.802 -0.661 -3.181 1.00 81.38 108 PRO A C 1
ATOM 819 O O . PRO A 1 108 ? -19.139 -0.800 -4.353 1.00 81.38 108 PRO A O 1
ATOM 822 N N . ASN A 1 109 ? -19.051 0.461 -2.497 1.00 79.69 109 ASN A N 1
ATOM 823 C CA . ASN A 1 109 ? -19.734 1.638 -3.044 1.00 79.69 109 ASN A CA 1
ATOM 824 C C . ASN A 1 109 ? -18.793 2.830 -3.300 1.00 79.69 109 ASN A C 1
ATOM 826 O O . ASN A 1 109 ? -19.274 3.918 -3.622 1.00 79.69 109 ASN A O 1
ATOM 830 N N . SER A 1 110 ? -17.478 2.668 -3.119 1.00 74.31 110 SER A N 1
ATOM 831 C CA . SER A 1 110 ? -16.526 3.754 -3.361 1.00 74.31 110 SER A CA 1
ATOM 832 C C . SER A 1 110 ? -16.223 3.912 -4.845 1.00 74.31 110 SER A C 1
ATOM 834 O O . SER A 1 110 ? -16.070 2.945 -5.590 1.00 74.31 110 SER A O 1
ATOM 836 N N . PHE A 1 111 ? -16.088 5.169 -5.262 1.00 69.56 111 PHE A N 1
ATOM 837 C CA . PHE A 1 111 ? -15.550 5.519 -6.567 1.00 69.56 111 PHE A CA 1
ATOM 838 C C . PHE A 1 111 ? -14.029 5.609 -6.475 1.00 69.56 111 PHE A C 1
ATOM 840 O O . PHE A 1 111 ? -13.492 6.228 -5.554 1.00 69.56 111 PHE A O 1
ATOM 847 N N . ALA A 1 112 ? -13.362 4.990 -7.444 1.00 72.25 112 ALA A N 1
ATOM 848 C CA . ALA A 1 112 ? -11.919 5.013 -7.592 1.00 72.25 112 ALA A CA 1
ATOM 849 C C . ALA A 1 112 ? -11.577 5.502 -8.993 1.00 72.25 112 ALA A C 1
ATOM 851 O O . ALA A 1 112 ? -12.150 5.021 -9.975 1.00 72.25 112 ALA A O 1
ATOM 852 N N . GLY A 1 113 ? -10.655 6.448 -9.077 1.00 66.38 113 GLY A N 1
ATOM 853 C CA . GLY A 1 113 ? -10.093 6.929 -10.328 1.00 66.38 113 GLY A CA 1
ATOM 854 C C . GLY A 1 113 ? -8.594 6.653 -10.379 1.00 66.38 113 GLY A C 1
ATOM 855 O O . GLY A 1 113 ? -7.952 6.538 -9.332 1.00 66.38 113 GLY A O 1
ATOM 856 N N . PRO A 1 114 ? -8.005 6.542 -11.577 1.00 64.94 114 PRO A N 1
ATOM 857 C CA . PRO A 1 114 ? -6.558 6.614 -11.693 1.00 64.94 114 PRO A CA 1
ATOM 858 C C . PRO A 1 114 ? -6.090 7.991 -11.206 1.00 64.94 114 PRO A C 1
ATOM 860 O O . PRO A 1 114 ? -6.645 9.012 -11.615 1.00 64.94 114 PRO A O 1
ATOM 863 N N . VAL A 1 115 ? -5.058 8.027 -10.363 1.00 65.19 115 VAL A N 1
ATOM 864 C CA . VAL A 1 115 ? -4.379 9.289 -10.041 1.00 65.19 115 VAL A CA 1
ATOM 865 C C . VAL A 1 115 ? -3.636 9.739 -11.293 1.00 65.19 115 VAL A C 1
ATOM 867 O O . VAL A 1 115 ? -2.958 8.937 -11.944 1.00 65.19 115 VAL A O 1
ATOM 870 N N . ASN A 1 116 ? -3.724 11.024 -11.630 1.00 56.84 116 ASN A N 1
ATOM 871 C CA . ASN A 1 116 ? -2.873 11.571 -12.678 1.00 56.84 116 ASN A CA 1
ATOM 872 C C . ASN A 1 116 ? -1.397 11.469 -12.240 1.00 56.84 116 ASN A C 1
ATOM 874 O O . ASN A 1 116 ? -1.045 11.974 -11.175 1.00 56.84 116 ASN A O 1
ATOM 878 N N . ARG A 1 117 ? -0.540 10.833 -13.054 1.00 54.31 117 ARG A N 1
ATOM 879 C CA . ARG A 1 117 ? 0.894 10.611 -12.762 1.00 54.31 117 ARG A CA 1
ATOM 880 C C . ARG A 1 117 ? 1.610 11.884 -12.310 1.00 54.31 117 ARG A C 1
ATOM 882 O O . ARG A 1 117 ? 2.478 11.807 -11.450 1.00 54.31 117 ARG A O 1
ATOM 889 N N . ASP A 1 118 ? 1.214 13.035 -12.847 1.00 53.53 118 ASP A N 1
ATOM 890 C CA . ASP A 1 118 ? 1.823 14.339 -12.557 1.00 53.53 118 ASP A CA 1
ATOM 891 C C . ASP A 1 118 ? 1.546 14.855 -11.133 1.00 53.53 118 ASP A C 1
ATOM 893 O O . ASP A 1 118 ? 2.165 15.820 -10.691 1.00 53.53 118 ASP A O 1
ATOM 897 N N . LEU A 1 119 ? 0.606 14.236 -10.411 1.00 51.28 119 LEU A N 1
ATOM 898 C CA . LEU A 1 119 ? 0.234 14.609 -9.043 1.00 51.28 119 LEU A CA 1
ATOM 899 C C . LEU A 1 119 ? 0.951 13.773 -7.978 1.00 51.28 119 LEU A C 1
ATOM 901 O O . LEU A 1 119 ? 0.793 14.043 -6.788 1.00 51.28 119 LEU A O 1
ATOM 905 N N . LEU A 1 120 ? 1.719 12.759 -8.386 1.00 57.41 120 LEU A N 1
ATOM 906 C CA . LEU A 1 120 ? 2.390 11.843 -7.473 1.00 57.41 120 LEU A CA 1
ATOM 907 C C . LEU A 1 120 ? 3.871 12.160 -7.384 1.00 57.41 120 LEU A C 1
ATOM 909 O O . LEU A 1 120 ? 4.536 12.337 -8.403 1.00 57.41 120 LEU A O 1
ATOM 913 N N . ALA A 1 121 ? 4.394 12.181 -6.155 1.00 56.28 121 ALA A N 1
ATOM 914 C CA . ALA A 1 121 ? 5.771 12.579 -5.863 1.00 56.28 121 ALA A CA 1
ATOM 915 C C . ALA A 1 121 ? 6.814 11.785 -6.671 1.00 56.28 121 ALA A C 1
ATOM 917 O O . ALA A 1 121 ? 7.908 12.279 -6.918 1.00 56.28 121 ALA A O 1
ATOM 918 N N . ASN A 1 122 ? 6.453 10.579 -7.122 1.00 56.06 122 ASN A N 1
ATOM 919 C CA . ASN A 1 122 ? 7.336 9.666 -7.845 1.00 56.06 122 ASN A CA 1
ATOM 920 C C . ASN A 1 122 ? 6.859 9.361 -9.274 1.00 56.06 122 ASN A C 1
ATOM 922 O O . ASN A 1 122 ? 7.385 8.461 -9.922 1.00 56.06 122 ASN A O 1
ATOM 926 N N . GLY A 1 123 ? 5.836 10.062 -9.779 1.00 58.78 123 GLY A N 1
ATOM 927 C CA . GLY A 1 123 ? 5.343 9.865 -11.146 1.00 58.78 123 GLY A CA 1
ATOM 928 C C . GLY A 1 123 ? 4.823 8.452 -11.432 1.00 58.78 123 GLY A C 1
ATOM 929 O O . GLY A 1 123 ? 4.786 8.042 -12.594 1.00 58.78 123 GLY A O 1
ATOM 930 N N . CYS A 1 124 ? 4.469 7.695 -10.391 1.00 62.25 124 CYS A N 1
ATOM 931 C CA . CYS A 1 124 ? 3.938 6.344 -10.494 1.00 62.25 124 CYS A CA 1
ATOM 932 C C . CYS A 1 124 ? 2.430 6.349 -10.702 1.00 62.25 124 CYS A C 1
ATOM 934 O O . CYS A 1 124 ? 1.764 7.257 -10.224 1.00 62.25 124 CYS A O 1
ATOM 936 N N . PRO A 1 125 ? 1.855 5.375 -11.418 1.00 64.00 125 PRO A N 1
ATOM 937 C CA . PRO A 1 125 ? 0.412 5.197 -11.409 1.00 64.00 125 PRO A CA 1
ATOM 938 C C . PRO A 1 125 ? -0.069 4.886 -9.989 1.00 64.00 125 PRO A C 1
ATOM 940 O O . PRO A 1 125 ? 0.560 4.122 -9.254 1.00 64.00 125 PRO A O 1
ATOM 943 N N . GLY A 1 126 ? -1.194 5.474 -9.611 1.00 67.12 126 GLY A N 1
ATOM 944 C CA . GLY A 1 126 ? -1.814 5.253 -8.313 1.00 67.12 126 GLY A CA 1
ATOM 945 C C . GLY A 1 126 ? -3.326 5.176 -8.429 1.00 67.12 126 GLY A C 1
ATOM 946 O O . GLY A 1 126 ? -3.908 5.455 -9.482 1.00 67.12 126 GLY A O 1
ATOM 947 N N . LEU A 1 127 ? -3.957 4.806 -7.325 1.00 70.06 127 LEU A N 1
ATOM 948 C CA . LEU A 1 127 ? -5.401 4.795 -7.165 1.00 70.06 127 LEU A CA 1
ATOM 949 C C . LEU A 1 127 ? -5.816 5.950 -6.257 1.00 70.06 127 LEU A C 1
ATOM 951 O O . LEU A 1 127 ? -5.363 6.031 -5.116 1.00 70.06 127 LEU A O 1
ATOM 955 N N . GLU A 1 128 ? -6.681 6.822 -6.768 1.00 69.56 128 GLU A N 1
ATOM 956 C CA . GLU A 1 128 ? -7.338 7.870 -5.997 1.00 69.56 128 GLU A CA 1
ATOM 957 C C . GLU A 1 128 ? -8.734 7.379 -5.643 1.00 69.56 128 GLU A C 1
ATOM 959 O O . GLU A 1 128 ? -9.489 6.949 -6.518 1.00 69.56 128 GLU A O 1
ATOM 964 N N . PHE A 1 129 ? -9.099 7.425 -4.371 1.00 68.06 129 PHE A N 1
ATOM 965 C CA . PHE A 1 129 ? -10.425 7.012 -3.928 1.00 68.06 129 PHE A CA 1
ATOM 966 C C . PHE A 1 129 ? -10.870 7.823 -2.720 1.00 68.06 129 PHE A C 1
ATOM 968 O O . PHE A 1 129 ? -10.056 8.374 -1.979 1.00 68.06 129 PHE A O 1
ATOM 975 N N . MET A 1 130 ? -12.184 7.894 -2.515 1.00 65.06 130 MET A N 1
ATOM 976 C CA . MET A 1 130 ? -12.755 8.556 -1.346 1.00 65.06 130 MET A CA 1
ATOM 977 C C . MET A 1 130 ? -13.174 7.545 -0.282 1.00 65.06 130 MET A C 1
ATOM 979 O O . MET A 1 130 ? -13.863 6.562 -0.575 1.00 65.06 130 MET A O 1
ATOM 983 N N . VAL A 1 131 ? -12.806 7.839 0.966 1.00 66.62 131 VAL A N 1
ATOM 984 C CA . VAL A 1 131 ? -13.303 7.157 2.169 1.00 66.62 131 VAL A CA 1
ATOM 985 C C . VAL A 1 131 ? -13.867 8.212 3.112 1.00 66.62 131 VAL A C 1
ATOM 987 O O . VAL A 1 131 ? -13.147 9.087 3.597 1.00 66.62 131 VAL A O 1
ATOM 990 N N . GLY A 1 132 ? -15.179 8.166 3.354 1.00 71.19 132 GLY A N 1
ATOM 991 C CA . GLY A 1 132 ? -15.872 9.229 4.083 1.00 71.19 132 GLY A CA 1
ATOM 992 C C . GLY A 1 132 ? -15.719 10.578 3.369 1.00 71.19 132 GLY A C 1
ATOM 993 O O . GLY A 1 132 ? -16.154 10.726 2.231 1.00 71.19 132 GLY A O 1
ATOM 994 N N . SER A 1 133 ? -15.095 11.557 4.030 1.00 64.06 133 SER A N 1
ATOM 995 C CA . SER A 1 133 ? -14.817 12.895 3.482 1.00 64.06 133 SER A CA 1
ATOM 996 C C . SER A 1 133 ? -13.342 13.117 3.116 1.00 64.06 133 SER A C 1
ATOM 998 O O . SER A 1 133 ? -12.896 14.263 3.061 1.00 64.06 133 SER A O 1
ATOM 1000 N N . ARG A 1 134 ? -12.558 12.044 2.949 1.00 61.97 134 ARG A N 1
ATOM 1001 C CA . ARG A 1 134 ? -11.114 12.110 2.682 1.00 61.97 134 ARG A CA 1
ATOM 1002 C C . ARG A 1 134 ? -10.794 11.550 1.302 1.00 61.97 134 ARG A C 1
ATOM 1004 O O . ARG A 1 134 ? -11.289 10.483 0.944 1.00 61.97 134 ARG A O 1
ATOM 1011 N N . ILE A 1 135 ? -9.958 12.274 0.561 1.00 65.81 135 ILE A N 1
ATOM 1012 C CA . ILE A 1 135 ? -9.321 11.784 -0.663 1.00 65.81 135 ILE A CA 1
ATOM 1013 C C . ILE A 1 135 ? -8.069 11.025 -0.243 1.00 65.81 135 ILE A C 1
ATOM 1015 O O . ILE A 1 135 ? -7.222 11.563 0.469 1.00 65.81 135 ILE A O 1
ATOM 1019 N N . MET A 1 136 ? -7.979 9.778 -0.682 1.00 68.31 136 MET A N 1
ATOM 1020 C CA . MET A 1 136 ? -6.875 8.881 -0.399 1.00 68.31 136 MET A CA 1
ATOM 1021 C C . MET A 1 136 ? -6.154 8.569 -1.699 1.00 68.31 136 MET A C 1
ATOM 1023 O O . MET A 1 136 ? -6.794 8.335 -2.724 1.00 68.31 136 MET A O 1
ATOM 1027 N N . ILE A 1 137 ? -4.827 8.528 -1.634 1.00 66.44 137 ILE A N 1
ATOM 1028 C CA . ILE A 1 137 ? -3.993 8.112 -2.753 1.00 66.44 137 ILE A CA 1
ATOM 1029 C C . ILE A 1 137 ? -3.175 6.899 -2.327 1.00 66.44 137 ILE A C 1
ATOM 1031 O O . ILE A 1 137 ? -2.467 6.951 -1.323 1.00 66.44 137 ILE A O 1
ATOM 1035 N N . MET A 1 138 ? -3.280 5.821 -3.099 1.00 68.56 138 MET A N 1
ATOM 1036 C CA . MET A 1 138 ? -2.444 4.634 -2.969 1.00 68.56 138 MET A CA 1
ATOM 1037 C C . MET A 1 138 ? -1.540 4.527 -4.192 1.00 68.56 138 MET A C 1
ATOM 1039 O O . MET A 1 138 ? -2.019 4.380 -5.315 1.00 68.56 138 MET A O 1
ATOM 1043 N N . GLU A 1 139 ? -0.234 4.627 -3.973 1.00 66.44 139 GLU A N 1
ATOM 1044 C CA . GLU A 1 139 ? 0.768 4.436 -5.021 1.00 66.44 139 GLU A CA 1
ATOM 1045 C C . GLU A 1 139 ? 1.184 2.965 -5.099 1.00 66.44 139 GLU A C 1
ATOM 1047 O O . GLU A 1 139 ? 1.359 2.320 -4.063 1.00 66.44 139 GLU A O 1
ATOM 1052 N N . PHE A 1 140 ? 1.389 2.471 -6.322 1.00 65.62 140 PHE A N 1
ATOM 1053 C CA . PHE A 1 140 ? 1.952 1.148 -6.587 1.00 65.62 140 PHE A CA 1
ATOM 1054 C C . PHE A 1 140 ? 3.318 1.311 -7.247 1.00 65.62 140 PHE A C 1
ATOM 1056 O O . PHE A 1 140 ? 3.437 2.020 -8.251 1.00 65.62 140 PHE A O 1
ATOM 1063 N N . ARG A 1 141 ? 4.350 0.669 -6.692 1.00 62.50 141 ARG A N 1
ATOM 1064 C CA . ARG A 1 141 ? 5.722 0.744 -7.223 1.00 62.50 141 ARG A CA 1
ATOM 1065 C C . ARG A 1 141 ? 6.318 -0.646 -7.448 1.00 62.50 141 ARG A C 1
ATOM 1067 O O . ARG A 1 141 ? 5.825 -1.642 -6.918 1.00 62.50 141 ARG A O 1
ATOM 1074 N N . ASN A 1 142 ? 7.389 -0.691 -8.236 1.00 54.56 142 ASN A N 1
ATOM 1075 C CA . ASN A 1 142 ? 8.286 -1.838 -8.342 1.00 54.56 142 ASN A CA 1
ATOM 1076 C C . ASN A 1 142 ? 9.724 -1.363 -8.045 1.00 54.56 142 ASN A C 1
ATOM 1078 O O . ASN A 1 142 ? 10.105 -0.262 -8.439 1.00 54.56 142 ASN A O 1
ATOM 1082 N N . VAL A 1 143 ? 10.525 -2.138 -7.308 1.00 48.44 143 VAL A N 1
ATOM 1083 C CA . VAL A 1 143 ? 11.802 -1.658 -6.721 1.00 48.44 143 VAL A CA 1
ATOM 1084 C C . VAL A 1 143 ? 12.935 -1.491 -7.757 1.00 48.44 143 VAL A C 1
ATOM 1086 O O . VAL A 1 143 ? 14.008 -0.985 -7.442 1.00 48.44 143 VAL A O 1
ATOM 1089 N N . GLY A 1 144 ? 12.695 -1.781 -9.041 1.00 45.91 144 GLY A N 1
ATOM 1090 C CA . GLY A 1 144 ? 13.555 -1.308 -10.139 1.00 45.91 144 GLY A CA 1
ATOM 1091 C C . GLY A 1 144 ? 13.496 0.211 -10.392 1.00 45.91 144 GLY A C 1
ATOM 1092 O O . GLY A 1 144 ? 14.226 0.721 -11.240 1.00 45.91 144 GLY A O 1
ATOM 1093 N N . PHE A 1 145 ? 12.626 0.938 -9.679 1.00 51.56 145 PHE A N 1
ATOM 1094 C CA . PHE A 1 145 ? 12.153 2.273 -10.054 1.00 51.56 145 PHE A CA 1
ATOM 1095 C C . PHE A 1 145 ? 12.246 3.301 -8.912 1.00 51.56 145 PHE A C 1
ATOM 1097 O O . PHE A 1 145 ? 11.366 4.149 -8.766 1.00 51.56 145 PHE A O 1
ATOM 1104 N N . HIS A 1 146 ? 13.321 3.267 -8.111 1.00 41.97 146 HIS A N 1
ATOM 1105 C CA . HIS A 1 146 ? 13.543 4.157 -6.951 1.00 41.97 146 HIS A CA 1
ATOM 1106 C C . HIS A 1 146 ? 13.450 5.679 -7.235 1.00 41.97 146 HIS A C 1
ATOM 1108 O O . HIS A 1 146 ? 13.390 6.459 -6.290 1.00 41.97 146 HIS A O 1
ATOM 1114 N N . PHE A 1 147 ? 13.386 6.101 -8.506 1.00 45.09 147 PHE A N 1
ATOM 1115 C CA . PHE A 1 147 ? 13.202 7.496 -8.941 1.00 45.09 147 PHE A CA 1
ATOM 1116 C C . PHE A 1 147 ? 12.042 7.706 -9.934 1.00 45.09 147 PHE A C 1
ATOM 1118 O O . PHE A 1 147 ? 11.964 8.741 -10.595 1.00 45.09 147 PHE A O 1
ATOM 1125 N N . GLY A 1 148 ? 11.129 6.737 -10.033 1.00 48.97 148 GLY A N 1
ATOM 1126 C CA . GLY A 1 148 ? 9.850 6.883 -10.718 1.00 48.97 148 GLY A CA 1
ATOM 1127 C C . GLY A 1 148 ? 9.503 5.759 -11.687 1.00 48.97 148 GLY A C 1
ATOM 1128 O O . GLY A 1 148 ? 10.372 5.081 -12.231 1.00 48.97 148 GLY A O 1
ATOM 1129 N N . CYS A 1 149 ? 8.203 5.559 -11.904 1.00 54.75 149 CYS A N 1
ATOM 1130 C CA . CYS A 1 149 ? 7.689 4.506 -12.774 1.00 54.75 149 CYS A CA 1
ATOM 1131 C C . CYS A 1 149 ? 7.892 4.875 -14.249 1.00 54.75 149 CYS A C 1
ATOM 1133 O O . CYS A 1 149 ? 7.067 5.551 -14.872 1.00 54.75 149 CYS A O 1
ATOM 1135 N N . ASN A 1 150 ? 8.995 4.413 -14.825 1.00 44.00 150 ASN A N 1
ATOM 1136 C CA . ASN A 1 150 ? 9.140 4.343 -16.271 1.00 44.00 150 ASN A CA 1
ATOM 1137 C C . ASN A 1 150 ? 8.389 3.099 -16.775 1.00 44.00 150 ASN A C 1
ATOM 1139 O O . ASN A 1 150 ? 8.448 2.040 -16.161 1.00 44.00 150 ASN A O 1
ATOM 1143 N N . ALA A 1 151 ? 7.603 3.263 -17.841 1.00 40.78 151 ALA A N 1
ATOM 1144 C CA . ALA A 1 151 ? 6.683 2.248 -18.353 1.00 40.78 151 ALA A CA 1
ATOM 1145 C C . ALA A 1 151 ? 7.377 0.904 -18.660 1.00 40.78 151 ALA A C 1
ATOM 1147 O O . ALA A 1 151 ? 8.571 0.878 -18.982 1.00 40.78 151 ALA A O 1
ATOM 1148 N N . ASP A 1 152 ? 6.605 -0.190 -18.626 1.00 39.84 152 ASP A N 1
ATOM 1149 C CA . ASP A 1 152 ? 7.046 -1.531 -19.030 1.00 39.84 152 ASP A CA 1
ATOM 1150 C C . ASP A 1 152 ? 7.877 -1.470 -20.330 1.00 39.84 152 ASP A C 1
ATOM 1152 O O . ASP A 1 152 ? 7.433 -0.947 -21.353 1.00 39.84 152 ASP A O 1
ATOM 1156 N N . GLY A 1 153 ? 9.116 -1.974 -20.282 1.00 36.88 153 GLY A N 1
ATOM 1157 C CA . GLY A 1 153 ? 10.031 -2.020 -21.433 1.00 36.88 153 GLY A CA 1
ATOM 1158 C C . GLY A 1 153 ? 11.027 -0.860 -21.564 1.00 36.88 153 GLY A C 1
ATOM 1159 O O . GLY A 1 153 ? 11.868 -0.891 -22.462 1.00 36.88 153 GLY A O 1
ATOM 1160 N N . SER A 1 154 ? 11.008 0.129 -20.669 1.00 36.97 154 SER A N 1
ATOM 1161 C CA . SER A 1 154 ? 12.069 1.142 -20.588 1.00 36.97 154 SER A CA 1
ATOM 1162 C C . SER A 1 154 ? 13.059 0.789 -19.478 1.00 36.97 154 SER A C 1
ATOM 1164 O O . SER A 1 154 ? 12.864 1.113 -18.312 1.00 36.97 154 SER A O 1
ATOM 1166 N N . ALA A 1 155 ? 14.124 0.073 -19.846 1.00 30.09 155 ALA A N 1
ATOM 1167 C CA . ALA A 1 155 ? 15.257 -0.188 -18.964 1.00 30.09 155 ALA A CA 1
ATOM 1168 C C . ALA A 1 155 ? 15.801 1.147 -18.423 1.00 30.09 155 ALA A C 1
ATOM 1170 O O . ALA A 1 155 ? 16.372 1.943 -19.169 1.00 30.09 155 ALA A O 1
ATOM 1171 N N . GLY A 1 156 ? 15.588 1.409 -17.133 1.00 29.89 156 GLY A N 1
ATOM 1172 C CA . GLY A 1 156 ? 16.186 2.545 -16.448 1.00 29.89 156 GLY A CA 1
ATOM 1173 C C . GLY A 1 156 ? 17.691 2.331 -16.338 1.00 29.89 156 GLY A C 1
ATOM 1174 O O . GLY A 1 156 ? 18.147 1.443 -15.622 1.00 29.89 156 GLY A O 1
ATOM 1175 N N . ILE A 1 157 ? 18.468 3.132 -17.063 1.00 23.75 157 ILE A N 1
ATOM 1176 C CA . ILE A 1 157 ? 19.894 3.300 -16.791 1.00 23.75 157 ILE A CA 1
ATOM 1177 C C . ILE A 1 157 ? 19.990 4.028 -15.447 1.00 23.75 157 ILE A C 1
ATOM 1179 O O . ILE A 1 157 ? 19.563 5.175 -15.340 1.00 23.75 157 ILE A O 1
ATOM 1183 N N . LEU A 1 158 ? 20.542 3.357 -14.436 1.00 23.27 158 LEU A N 1
ATOM 1184 C CA . LEU A 1 158 ? 21.068 4.010 -13.239 1.00 23.27 158 LEU A CA 1
ATOM 1185 C C . LEU A 1 158 ? 22.198 4.958 -13.683 1.00 23.27 158 LEU A C 1
ATOM 1187 O O . LEU A 1 158 ? 23.208 4.486 -14.212 1.00 23.27 158 LEU A O 1
ATOM 1191 N N . GLN A 1 159 ? 22.015 6.269 -13.512 1.00 25.34 159 GLN A N 1
ATOM 1192 C CA . GLN A 1 159 ? 23.119 7.232 -13.414 1.00 25.34 159 GLN A CA 1
ATOM 1193 C C . GLN A 1 159 ? 23.293 7.629 -11.955 1.00 25.34 159 GLN A C 1
ATOM 1195 O O . GLN A 1 159 ? 22.255 7.849 -11.294 1.00 25.34 159 GLN A O 1
#

Radius of gyration: 20.56 Å; chains: 1; bounding box: 43×76×52 Å